Protein AF-K1Q2P4-F1 (afdb_monomer_lite)

Organism: Magallana gigas (NCBI:txid29159)

Sequence (100 aa):
MGGITGFSSLADGYQRLDPSGKGAPNKGYLEQSITSNDNPFLRANVQAIKAHQMRKEGKGLTNPDDEMFDDITERVSQMRRPGEEDMAYYERRYQERVSP

Secondary structure (DSSP, 8-state):
----TTSHHHHTTS----TT-TTPPPHHHHTSPP-TTS-HHHHHTHHHHHHHHHHHTT-----TT-HHHHHHHHHHHHSPPTT--HHHHHHHHHHHHH--

pLDDT: mean 71.35, std 12.85, range [48.72, 92.0]

Structure (mmCIF, N/CA/C/O backbone):
data_AF-K1Q2P4-F1
#
_entry.id   AF-K1Q2P4-F1
#
loop_
_atom_site.group_PDB
_atom_site.id
_atom_site.type_symbol
_atom_site.label_atom_id
_atom_site.label_alt_id
_atom_site.label_comp_id
_atom_site.label_asym_id
_atom_site.label_entity_id
_atom_site.label_seq_id
_atom_site.pdbx_PDB_ins_code
_atom_site.Cartn_x
_atom_site.Cartn_y
_atom_site.Cartn_z
_atom_site.occupancy
_atom_site.B_iso_or_equiv
_atom_site.auth_seq_id
_atom_site.auth_comp_id
_atom_site.auth_asym_id
_atom_site.auth_atom_id
_atom_site.pdbx_PDB_model_num
ATOM 1 N N . MET A 1 1 ? -23.068 22.162 -28.885 1.00 48.72 1 MET A N 1
ATOM 2 C CA . MET A 1 1 ? -23.939 21.432 -27.934 1.00 48.72 1 MET A CA 1
ATOM 3 C C . MET A 1 1 ? -23.356 20.041 -27.687 1.00 48.72 1 MET A C 1
ATOM 5 O O . MET A 1 1 ? -23.920 19.052 -28.120 1.00 48.72 1 MET A O 1
ATOM 9 N N . GLY A 1 2 ? -22.183 19.964 -27.059 1.00 54.34 2 GLY A N 1
ATOM 10 C CA . GLY A 1 2 ? -21.467 18.706 -26.822 1.00 54.34 2 GLY A CA 1
ATOM 11 C C . GLY A 1 2 ? -20.603 18.876 -25.586 1.00 54.34 2 GLY A C 1
ATOM 12 O O . GLY A 1 2 ? -19.396 19.058 -25.687 1.00 54.34 2 GLY A O 1
ATOM 13 N N . GLY A 1 3 ? -21.259 18.991 -24.431 1.00 53.53 3 GLY A N 1
ATOM 14 C CA . GLY A 1 3 ? -20.568 19.082 -23.153 1.00 53.53 3 GLY A CA 1
ATOM 15 C C . GLY A 1 3 ? -19.922 17.740 -22.827 1.00 53.53 3 GLY A C 1
ATOM 16 O O . GLY A 1 3 ? -20.567 16.720 -22.997 1.00 53.53 3 GLY A O 1
ATOM 17 N N . ILE A 1 4 ? -18.642 17.769 -22.457 1.00 56.00 4 ILE A N 1
ATOM 18 C CA . ILE A 1 4 ? -17.908 17.112 -21.348 1.00 56.00 4 ILE A CA 1
ATOM 19 C C . ILE A 1 4 ? -18.551 15.948 -20.534 1.00 56.00 4 ILE A C 1
ATOM 21 O O . ILE A 1 4 ? -18.095 15.651 -19.431 1.00 56.00 4 ILE A O 1
ATOM 25 N N . THR A 1 5 ? -19.558 15.235 -21.038 1.00 57.28 5 THR A N 1
ATOM 26 C CA . THR A 1 5 ? -20.349 14.195 -20.345 1.00 57.28 5 THR A CA 1
ATOM 27 C C . THR A 1 5 ? -19.577 12.910 -20.022 1.00 57.28 5 THR A C 1
ATOM 29 O O . THR A 1 5 ? -20.162 11.964 -19.506 1.00 57.28 5 THR A O 1
ATOM 32 N N . GLY A 1 6 ? -18.273 12.844 -20.307 1.00 56.00 6 GLY A N 1
ATOM 33 C CA . GLY A 1 6 ? -17.439 11.672 -20.017 1.00 56.00 6 GLY A CA 1
ATOM 34 C C . GLY A 1 6 ? -16.995 11.557 -18.555 1.00 56.00 6 GLY A C 1
ATOM 35 O O . GLY A 1 6 ? -16.782 10.452 -18.069 1.00 56.00 6 GLY A O 1
ATOM 36 N N . PHE A 1 7 ? -16.889 12.675 -17.826 1.00 56.25 7 PHE A N 1
ATOM 37 C CA . PHE A 1 7 ? -16.431 12.661 -16.427 1.00 56.25 7 PHE A CA 1
ATOM 38 C C . PHE A 1 7 ? -17.575 12.628 -15.409 1.00 56.25 7 PHE A C 1
ATOM 40 O O . PHE A 1 7 ? -17.371 12.244 -14.262 1.00 56.25 7 PHE A O 1
ATOM 47 N N . SER A 1 8 ? -18.800 12.969 -15.817 1.00 54.47 8 SER A N 1
ATOM 48 C CA . SER A 1 8 ? -19.989 12.879 -14.960 1.00 54.47 8 SER A CA 1
ATOM 49 C C . SER A 1 8 ? -20.346 11.439 -14.578 1.00 54.47 8 SER A C 1
ATOM 51 O O . SER A 1 8 ? -20.937 11.228 -13.527 1.00 54.47 8 SER A O 1
ATOM 53 N N . SER A 1 9 ? -19.937 10.443 -15.368 1.00 56.88 9 SER A N 1
ATOM 54 C CA . SER A 1 9 ? -20.106 9.022 -15.028 1.00 56.88 9 SER A CA 1
ATOM 55 C C . SER A 1 9 ? -19.214 8.569 -13.867 1.00 56.88 9 SER A C 1
ATOM 57 O O . SER A 1 9 ? -19.547 7.609 -13.184 1.00 56.88 9 SER A O 1
ATOM 59 N N . LEU A 1 10 ? -18.099 9.266 -13.612 1.00 54.94 10 LEU A N 1
ATOM 60 C CA . LEU A 1 10 ? -17.261 9.031 -12.430 1.00 54.94 10 LEU A CA 1
ATOM 61 C C . LEU A 1 10 ? -17.863 9.679 -11.174 1.00 54.94 10 LEU A C 1
ATOM 63 O O . LEU A 1 10 ? -17.549 9.266 -10.062 1.00 54.94 10 LEU A O 1
ATOM 67 N N . ALA A 1 11 ? -18.737 10.679 -11.333 1.00 55.09 11 ALA A N 1
ATOM 68 C CA . ALA A 1 11 ? -19.276 11.454 -10.218 1.00 55.09 11 ALA A CA 1
ATOM 69 C C . ALA A 1 11 ? -20.196 10.637 -9.300 1.00 55.09 11 ALA A C 1
ATOM 71 O O . ALA A 1 11 ? -20.220 10.897 -8.101 1.00 55.09 11 ALA A O 1
ATOM 72 N N . ASP A 1 12 ? -20.889 9.628 -9.832 1.00 54.34 12 ASP A N 1
ATOM 73 C CA . ASP A 1 12 ? -21.797 8.775 -9.049 1.00 54.34 12 ASP A CA 1
ATOM 74 C C . ASP A 1 12 ? -21.044 7.877 -8.041 1.00 54.34 12 ASP A C 1
ATOM 76 O O . ASP A 1 12 ? -21.626 7.369 -7.087 1.00 54.34 12 ASP A O 1
ATOM 80 N N . GLY A 1 13 ? -19.720 7.728 -8.212 1.00 52.31 13 GLY A N 1
ATOM 81 C CA . GLY A 1 13 ? -18.823 7.030 -7.283 1.00 52.31 13 GLY A CA 1
ATOM 82 C C . GLY A 1 13 ? -17.899 7.942 -6.467 1.00 52.31 13 GLY A C 1
ATOM 83 O O . GLY A 1 13 ? -17.270 7.475 -5.515 1.00 52.31 13 GLY A O 1
ATOM 84 N N . TYR A 1 14 ? -17.807 9.238 -6.792 1.00 52.91 14 TYR A N 1
ATOM 85 C CA . TYR A 1 14 ? -17.080 10.198 -5.961 1.00 52.91 14 TYR A CA 1
ATOM 86 C C . TYR A 1 14 ? -17.942 10.540 -4.751 1.00 52.91 14 TYR A C 1
ATOM 88 O O . TYR A 1 14 ? -18.772 11.449 -4.775 1.00 52.91 14 TYR A O 1
ATOM 96 N N . GLN A 1 15 ? -17.724 9.795 -3.671 1.00 58.66 15 GLN A N 1
ATOM 97 C CA . GLN A 1 15 ? -18.224 10.108 -2.343 1.00 58.66 15 GLN A CA 1
ATOM 98 C C . GLN A 1 15 ? -17.878 11.569 -2.029 1.00 58.66 15 GLN A C 1
ATOM 100 O O . GLN A 1 15 ? -16.723 11.915 -1.776 1.00 58.66 15 GLN A O 1
ATOM 105 N N . ARG A 1 16 ? -18.881 12.450 -2.127 1.00 58.31 16 ARG A N 1
ATOM 106 C CA . ARG A 1 16 ? -18.746 13.875 -1.821 1.00 58.31 16 ARG A CA 1
ATOM 107 C C . ARG A 1 16 ? -18.479 13.968 -0.325 1.00 58.31 16 ARG A C 1
ATOM 109 O O . ARG A 1 16 ? -19.412 13.958 0.471 1.00 58.31 16 ARG A O 1
ATOM 116 N N . LEU A 1 17 ? -17.203 14.004 0.050 1.00 60.19 17 LEU A N 1
ATOM 117 C CA . LEU A 1 17 ? -16.758 14.325 1.399 1.00 60.19 17 LEU A CA 1
ATOM 118 C C . LEU A 1 17 ? -17.072 15.807 1.641 1.00 60.19 17 LEU A C 1
ATOM 120 O O . LEU A 1 17 ? -16.212 16.674 1.521 1.00 60.19 17 LEU A O 1
ATOM 124 N N . ASP A 1 18 ? -18.343 16.109 1.904 1.00 64.81 18 ASP A N 1
ATOM 125 C CA . ASP A 1 18 ? -18.730 17.339 2.586 1.00 64.81 18 ASP A CA 1
ATOM 126 C C . ASP A 1 18 ? -17.920 17.404 3.897 1.00 64.81 18 ASP A C 1
ATOM 128 O O . ASP A 1 18 ? -17.808 16.372 4.573 1.00 64.81 18 ASP A O 1
ATOM 132 N N . PRO A 1 19 ? -17.338 18.559 4.278 1.00 62.97 19 PRO A N 1
ATOM 133 C CA . PRO A 1 19 ? -16.669 18.729 5.570 1.00 62.97 19 PRO A CA 1
ATOM 134 C C . PRO A 1 19 ? -17.506 18.279 6.783 1.00 62.97 19 PRO A C 1
ATOM 136 O O . PRO A 1 19 ? -16.937 18.025 7.841 1.00 62.97 19 PRO A O 1
ATOM 139 N N . SER A 1 20 ? -18.828 18.119 6.644 1.00 69.00 20 SER A N 1
ATOM 140 C CA . SER A 1 20 ? -19.694 17.503 7.658 1.00 69.00 20 SER A CA 1
ATOM 141 C C . SER A 1 20 ? -19.422 16.014 7.932 1.00 69.00 20 SER A C 1
ATOM 143 O O . SER A 1 20 ? -19.880 15.488 8.946 1.00 69.00 20 SER A O 1
ATOM 145 N N . GLY A 1 21 ? -18.722 15.306 7.037 1.00 63.88 21 GLY A N 1
ATOM 146 C CA . GLY A 1 21 ? -18.497 13.859 7.121 1.00 63.88 21 GLY A CA 1
ATOM 147 C C . GLY A 1 21 ? -19.722 13.009 6.759 1.00 63.88 21 GLY A C 1
ATOM 148 O O . GLY A 1 21 ? -19.695 11.784 6.917 1.00 63.88 21 GLY A O 1
ATOM 149 N N . LYS A 1 22 ? -20.807 13.625 6.267 1.00 63.84 22 LYS A N 1
ATOM 150 C CA . LYS A 1 22 ? -22.036 12.922 5.884 1.00 63.84 22 LYS A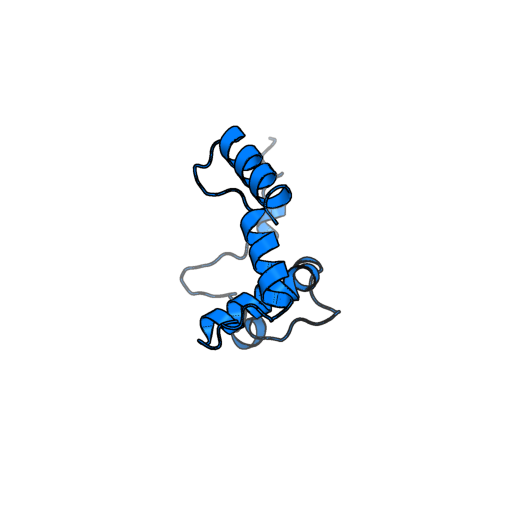 CA 1
ATOM 151 C C . LYS A 1 22 ? -21.756 11.969 4.719 1.00 63.84 22 LYS A C 1
ATOM 153 O O . LYS A 1 22 ? -21.460 12.392 3.608 1.00 63.84 22 LYS A O 1
ATOM 158 N N . GLY A 1 23 ? -21.859 10.670 4.996 1.00 69.19 23 GLY A N 1
ATOM 159 C CA . GLY A 1 23 ? -21.604 9.598 4.034 1.00 69.19 23 GLY A CA 1
ATOM 160 C C . GLY A 1 23 ? -20.317 8.819 4.287 1.00 69.19 23 GLY A C 1
ATOM 161 O O . GLY A 1 23 ? -20.120 7.811 3.618 1.00 69.19 23 GLY A O 1
ATOM 162 N N . ALA A 1 24 ? -19.460 9.221 5.233 1.00 72.25 24 ALA A N 1
ATOM 163 C CA . ALA A 1 24 ? -18.318 8.400 5.630 1.00 72.25 24 ALA A CA 1
ATOM 164 C C . ALA A 1 24 ? -18.803 7.054 6.211 1.00 72.25 24 ALA A C 1
ATOM 166 O O . ALA A 1 24 ? -19.721 7.048 7.040 1.00 72.25 24 ALA A O 1
ATOM 167 N N . PRO A 1 25 ? -18.222 5.914 5.800 1.00 75.19 25 PRO A N 1
ATOM 168 C CA . PRO A 1 25 ? -18.551 4.629 6.397 1.00 75.19 25 PRO A CA 1
ATOM 169 C C . PRO A 1 25 ? -18.251 4.645 7.899 1.00 75.19 25 PRO A C 1
ATOM 171 O O . PRO A 1 25 ? -17.301 5.280 8.362 1.00 75.19 25 PRO A O 1
ATOM 174 N N . ASN A 1 26 ? -19.075 3.933 8.667 1.00 82.44 26 ASN A N 1
ATOM 175 C CA . ASN A 1 26 ? -18.877 3.799 10.107 1.00 82.44 26 ASN A CA 1
ATOM 176 C C . ASN A 1 26 ? -17.501 3.165 10.395 1.00 82.44 26 ASN A C 1
ATOM 178 O O . ASN A 1 26 ? -17.058 2.275 9.673 1.00 82.44 26 ASN A O 1
ATOM 182 N N . LYS A 1 27 ? -16.843 3.567 11.485 1.00 81.81 27 LYS A N 1
ATOM 183 C CA . LYS A 1 27 ? -15.578 2.968 11.940 1.00 81.81 27 LYS A CA 1
ATOM 184 C C . LYS A 1 27 ? -15.687 1.456 12.119 1.00 81.81 27 LYS A C 1
ATOM 186 O O . LYS A 1 27 ? -14.825 0.731 11.643 1.00 81.81 27 LYS A O 1
ATOM 191 N N . GLY A 1 28 ? -16.805 0.980 12.669 1.00 84.81 28 GLY A N 1
ATOM 192 C CA . GLY A 1 28 ? -17.061 -0.457 12.801 1.00 84.81 28 GLY A CA 1
ATOM 193 C C . GLY A 1 28 ? -17.180 -1.199 11.464 1.00 84.81 28 GLY A C 1
ATOM 194 O O . GLY A 1 28 ? -17.067 -2.416 11.446 1.00 84.81 28 GLY A O 1
ATOM 195 N N . TYR A 1 29 ? -17.397 -0.490 10.349 1.00 83.19 29 TYR A N 1
ATOM 196 C CA . TYR A 1 29 ? -17.316 -1.052 8.999 1.00 83.19 29 TYR A CA 1
ATOM 197 C C . TYR A 1 29 ? -15.876 -1.104 8.471 1.00 83.19 29 TYR A C 1
ATOM 199 O O . TYR A 1 29 ? -15.491 -2.054 7.802 1.00 83.19 29 TYR A O 1
ATOM 207 N N . LEU A 1 30 ? -15.058 -0.109 8.809 1.00 81.12 30 LEU A N 1
ATOM 208 C CA . LEU A 1 30 ? -13.653 -0.038 8.396 1.00 81.12 30 LEU A CA 1
ATOM 209 C C . LEU A 1 30 ? -12.742 -0.998 9.175 1.00 81.12 30 LEU A C 1
ATOM 211 O O . LEU A 1 30 ? -11.698 -1.397 8.670 1.00 81.12 30 LEU A O 1
ATOM 215 N N . GLU A 1 31 ? -13.123 -1.349 10.402 1.00 81.62 31 GLU A N 1
ATOM 216 C CA . GLU A 1 31 ? -12.356 -2.223 11.302 1.00 81.62 31 GLU A CA 1
ATOM 217 C C . GLU A 1 31 ? -12.723 -3.712 11.158 1.00 81.62 31 GLU A C 1
ATOM 219 O O . GLU A 1 31 ? -12.217 -4.556 11.896 1.00 81.62 31 GLU A O 1
ATOM 224 N N . GLN A 1 32 ? -13.594 -4.054 10.205 1.00 84.44 32 GLN A N 1
ATOM 225 C CA . GLN A 1 32 ? -13.995 -5.436 9.951 1.00 84.44 32 GLN A CA 1
ATOM 226 C C . GLN A 1 32 ? -12.820 -6.262 9.424 1.00 84.44 32 GLN A C 1
ATOM 228 O O . GLN A 1 32 ? -11.993 -5.794 8.639 1.00 84.44 32 GLN A O 1
ATOM 233 N N . SER A 1 33 ? -12.766 -7.530 9.829 1.00 84.38 33 SER A N 1
ATOM 234 C CA . SER A 1 33 ? -11.824 -8.488 9.258 1.00 84.38 33 SER A CA 1
ATOM 235 C C . SER A 1 33 ? -12.127 -8.720 7.779 1.00 84.38 33 SER A C 1
ATOM 237 O O . SER A 1 33 ? -13.286 -8.919 7.424 1.00 84.38 33 SER A O 1
ATOM 239 N N . ILE A 1 34 ? -11.090 -8.786 6.943 1.00 86.56 34 ILE A N 1
ATOM 240 C CA . ILE A 1 34 ? -11.246 -9.059 5.509 1.00 86.56 34 ILE A CA 1
ATOM 241 C C . ILE A 1 34 ? -11.655 -10.525 5.306 1.00 86.56 34 ILE A C 1
ATOM 243 O O . ILE A 1 34 ? -11.009 -11.445 5.810 1.00 86.56 34 ILE A O 1
ATOM 247 N N . THR A 1 35 ? -12.713 -10.729 4.535 1.00 88.50 35 THR A N 1
ATOM 248 C CA . THR A 1 35 ? -13.371 -11.996 4.220 1.00 88.50 35 THR A CA 1
ATOM 249 C C . THR A 1 35 ? -13.296 -12.319 2.725 1.00 88.50 35 THR A C 1
ATOM 251 O O . THR A 1 35 ? -12.924 -11.497 1.886 1.00 88.50 35 THR A O 1
ATOM 254 N N . SER A 1 36 ? -13.695 -13.537 2.349 1.00 85.56 36 SER A N 1
ATOM 255 C CA . SER A 1 36 ? -13.752 -13.964 0.945 1.00 85.56 36 SER A CA 1
ATOM 256 C C . SER A 1 36 ? -14.776 -13.199 0.103 1.00 85.56 36 SER A C 1
ATOM 258 O O . SER A 1 36 ? -14.635 -13.194 -1.120 1.00 85.56 36 SER A O 1
ATOM 260 N N . ASN A 1 37 ? -15.765 -12.557 0.730 1.00 88.88 37 ASN A N 1
ATOM 261 C CA . ASN A 1 37 ? -16.801 -11.774 0.052 1.00 88.88 37 ASN A CA 1
ATOM 262 C C . ASN A 1 37 ? -16.371 -10.326 -0.222 1.00 88.88 37 ASN A C 1
ATOM 264 O O . ASN A 1 37 ? -17.082 -9.602 -0.916 1.00 88.88 37 ASN A O 1
ATOM 268 N N . ASP A 1 38 ? -15.217 -9.907 0.301 1.00 85.94 38 ASP A N 1
ATOM 269 C CA . ASP A 1 38 ? -14.727 -8.548 0.124 1.00 85.94 38 ASP A CA 1
ATOM 270 C C . ASP A 1 38 ? -14.136 -8.302 -1.262 1.00 85.94 38 ASP A C 1
ATOM 272 O O . ASP A 1 38 ? -13.834 -9.214 -2.044 1.00 85.94 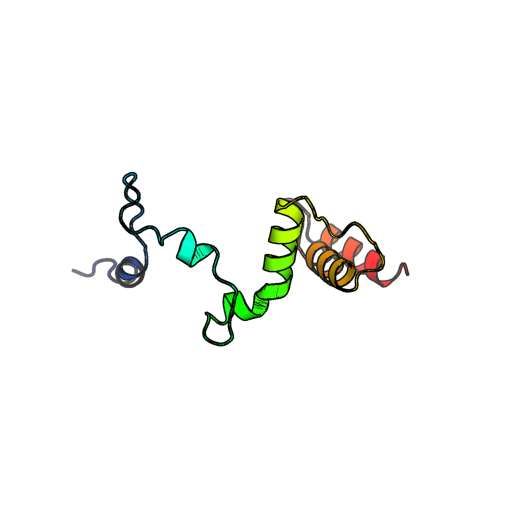38 ASP A O 1
ATOM 276 N N . ASN A 1 39 ? -13.940 -7.016 -1.555 1.00 87.31 39 ASN A N 1
ATOM 277 C CA . ASN A 1 39 ? -13.370 -6.563 -2.810 1.00 87.31 39 ASN A CA 1
ATOM 278 C C . ASN A 1 39 ? -12.044 -7.305 -3.108 1.00 87.31 39 ASN A C 1
ATOM 280 O O . ASN A 1 39 ? -11.191 -7.415 -2.219 1.00 87.31 39 ASN A O 1
ATOM 284 N N . PRO A 1 40 ? -11.830 -7.789 -4.349 1.00 85.56 40 PRO A N 1
ATOM 285 C CA . PRO A 1 40 ? -10.583 -8.433 -4.762 1.00 85.56 40 PRO A CA 1
ATOM 286 C C . PRO A 1 40 ? -9.315 -7.676 -4.352 1.00 85.56 40 PRO A C 1
ATOM 288 O O . PRO A 1 40 ? -8.340 -8.311 -3.959 1.00 85.56 40 PRO A O 1
ATOM 291 N N . PHE A 1 41 ? -9.344 -6.340 -4.374 1.00 86.81 41 PHE A N 1
ATOM 292 C CA . PHE A 1 41 ? -8.224 -5.510 -3.937 1.00 86.81 41 PHE A CA 1
ATOM 293 C C . PHE A 1 41 ? -7.858 -5.740 -2.465 1.00 86.81 41 PHE A C 1
ATOM 295 O O . PHE A 1 41 ? -6.686 -5.919 -2.141 1.00 86.81 41 PHE A O 1
ATOM 302 N N . LEU A 1 42 ? -8.851 -5.779 -1.571 1.00 84.31 42 LEU A N 1
ATOM 303 C CA . LEU A 1 42 ? -8.620 -6.020 -0.146 1.00 84.31 42 LEU A CA 1
ATOM 304 C C . LEU A 1 42 ? -8.092 -7.433 0.083 1.00 84.31 42 LEU A C 1
ATOM 306 O O . LEU A 1 42 ? -7.126 -7.605 0.820 1.00 84.31 42 LEU A O 1
ATOM 310 N N . ARG A 1 43 ? -8.667 -8.425 -0.609 1.00 86.50 43 ARG A N 1
ATOM 311 C CA . ARG A 1 43 ? -8.246 -9.832 -0.521 1.00 86.50 43 ARG A CA 1
ATOM 312 C C . ARG A 1 43 ? -6.799 -10.039 -0.977 1.00 86.50 43 ARG A C 1
ATOM 314 O O . ARG A 1 43 ? -6.055 -10.753 -0.315 1.00 86.50 43 ARG A O 1
ATOM 321 N N . ALA A 1 44 ? -6.382 -9.371 -2.052 1.00 86.06 44 ALA A N 1
ATOM 322 C CA . ALA A 1 44 ? -5.007 -9.433 -2.547 1.00 86.06 44 ALA A CA 1
ATOM 323 C C . ALA A 1 44 ? -3.987 -8.804 -1.578 1.00 86.06 44 ALA A C 1
ATOM 325 O O . ALA A 1 44 ? -2.828 -9.200 -1.566 1.00 86.06 44 ALA A O 1
ATOM 326 N N . ASN A 1 45 ? -4.415 -7.849 -0.746 1.00 84.06 45 ASN A N 1
ATOM 327 C CA . ASN A 1 45 ? -3.534 -7.076 0.134 1.00 84.06 45 ASN A CA 1
ATOM 328 C C . ASN A 1 45 ? -3.694 -7.415 1.628 1.00 84.06 45 ASN A C 1
ATOM 330 O O . ASN A 1 45 ? -3.161 -6.698 2.476 1.00 84.06 45 ASN A O 1
ATOM 334 N N . VAL A 1 46 ? -4.394 -8.503 1.982 1.00 82.50 46 VAL A N 1
ATOM 335 C CA . VAL A 1 46 ? -4.685 -8.876 3.385 1.00 82.50 46 VAL A CA 1
ATOM 336 C C . VAL A 1 46 ? -3.425 -8.927 4.249 1.00 82.50 46 VAL A C 1
ATOM 338 O O . VAL A 1 46 ? -3.437 -8.431 5.373 1.00 82.50 46 VAL A O 1
ATOM 341 N N . GLN A 1 47 ? -2.339 -9.510 3.740 1.00 78.19 47 GLN A N 1
ATOM 342 C CA . GLN A 1 47 ? -1.078 -9.637 4.478 1.00 78.19 47 GLN A CA 1
ATOM 343 C C . GLN A 1 47 ? -0.460 -8.267 4.789 1.00 78.19 47 GLN A C 1
ATOM 345 O O . GLN A 1 47 ? -0.114 -7.992 5.937 1.00 78.19 47 GLN A O 1
ATOM 350 N N . ALA A 1 48 ? -0.402 -7.376 3.797 1.00 80.19 48 ALA A N 1
ATOM 351 C CA . ALA A 1 48 ? 0.128 -6.025 3.964 1.00 80.19 48 ALA A CA 1
ATOM 352 C C . ALA A 1 48 ? -0.721 -5.187 4.937 1.00 80.19 48 ALA A C 1
ATOM 354 O O . ALA A 1 48 ? -0.185 -4.476 5.788 1.00 80.19 48 ALA A O 1
ATOM 355 N N . ILE A 1 49 ? -2.051 -5.309 4.856 1.00 80.38 49 ILE A N 1
ATOM 356 C CA . ILE A 1 49 ? -2.981 -4.607 5.750 1.00 80.38 49 ILE A CA 1
ATOM 357 C C . ILE A 1 49 ? -2.809 -5.093 7.195 1.00 80.38 49 ILE A C 1
ATOM 359 O O . ILE A 1 49 ? -2.683 -4.269 8.103 1.00 80.38 49 ILE A O 1
ATOM 363 N N . LYS A 1 50 ? -2.733 -6.414 7.411 1.00 78.06 50 LYS A N 1
ATOM 364 C CA . LYS A 1 50 ? -2.479 -7.002 8.737 1.00 78.06 50 LYS A CA 1
ATOM 365 C C . LYS A 1 50 ? -1.140 -6.550 9.311 1.00 78.06 50 LYS A C 1
ATOM 367 O O . LYS A 1 50 ? -1.074 -6.173 10.476 1.00 78.06 50 LYS A O 1
ATOM 372 N N . ALA A 1 51 ? -0.088 -6.517 8.499 1.00 73.56 51 ALA A N 1
ATOM 373 C CA . ALA A 1 51 ? 1.222 -6.050 8.938 1.00 73.56 51 ALA A CA 1
ATOM 374 C C . ALA A 1 51 ? 1.214 -4.580 9.374 1.00 73.56 51 ALA A C 1
ATOM 376 O O . ALA A 1 51 ? 1.782 -4.221 10.406 1.00 73.56 51 ALA A O 1
ATOM 377 N N . HIS A 1 52 ? 0.526 -3.724 8.616 1.00 74.75 52 HIS A N 1
ATOM 378 C CA . HIS A 1 52 ? 0.363 -2.322 8.976 1.00 74.75 52 HIS A CA 1
ATOM 379 C C . HIS A 1 52 ? -0.428 -2.155 10.286 1.00 74.75 52 HIS A C 1
ATOM 381 O O . HIS A 1 52 ? -0.077 -1.312 11.112 1.00 74.75 52 HIS A O 1
ATOM 387 N N . GLN A 1 53 ? -1.469 -2.967 10.505 1.00 73.94 53 GLN A N 1
ATOM 388 C CA 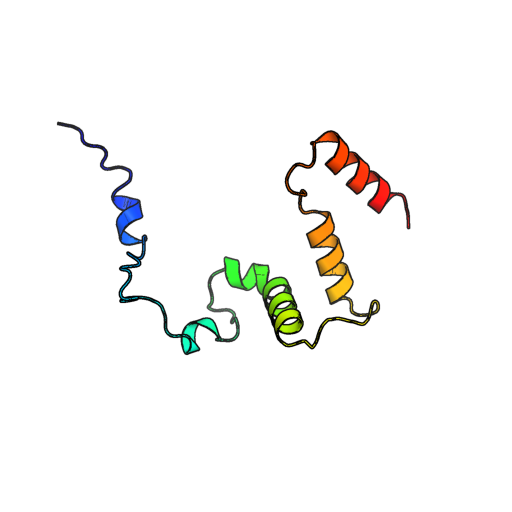. GLN A 1 53 ? -2.226 -2.988 11.763 1.00 73.94 53 GLN A CA 1
ATOM 389 C C . GLN A 1 53 ? -1.350 -3.430 12.946 1.00 73.94 53 GLN A C 1
ATOM 391 O O . GLN A 1 53 ? -1.286 -2.716 13.942 1.00 73.94 53 GLN A O 1
ATOM 396 N N . MET A 1 54 ? -0.588 -4.517 12.799 1.00 67.69 54 MET A N 1
ATOM 397 C CA . MET A 1 54 ? 0.344 -5.018 13.824 1.00 67.69 54 MET A CA 1
ATOM 398 C C . MET A 1 54 ? 1.417 -3.976 14.186 1.00 67.69 54 MET A C 1
ATOM 400 O O . MET A 1 54 ? 1.700 -3.745 15.361 1.00 67.69 54 MET A O 1
ATOM 404 N N . ARG A 1 55 ? 1.953 -3.257 13.187 1.00 69.25 55 ARG A N 1
ATOM 405 C CA . ARG A 1 55 ? 2.884 -2.136 13.401 1.00 69.25 55 ARG A CA 1
ATOM 406 C C . ARG A 1 55 ? 2.234 -0.976 14.161 1.00 69.25 55 ARG A C 1
ATOM 408 O O . ARG A 1 55 ? 2.870 -0.388 15.031 1.00 69.25 55 ARG A O 1
ATOM 415 N N . LYS A 1 56 ? 0.983 -0.635 13.834 1.00 66.88 56 LYS A N 1
ATOM 416 C CA . LYS A 1 56 ? 0.228 0.452 14.480 1.00 66.88 56 LYS A CA 1
ATOM 417 C C . LYS A 1 56 ? -0.111 0.135 15.940 1.00 66.88 56 LYS A C 1
ATOM 419 O O . LYS A 1 56 ? -0.120 1.042 16.764 1.00 66.88 56 LYS A O 1
ATOM 424 N N . GLU A 1 57 ? -0.354 -1.132 16.260 1.00 65.06 57 GLU A N 1
ATOM 425 C CA . GLU A 1 57 ? -0.632 -1.604 17.623 1.00 65.06 57 GLU A CA 1
ATOM 426 C C . GLU A 1 57 ? 0.628 -1.760 18.492 1.00 65.06 57 GLU A C 1
ATOM 428 O O . GLU A 1 57 ? 0.537 -2.186 19.641 1.00 65.06 57 GLU A O 1
ATOM 433 N N . GLY A 1 58 ? 1.818 -1.436 17.971 1.00 58.22 58 GLY A N 1
ATOM 434 C CA . GLY A 1 58 ? 3.081 -1.584 18.702 1.00 58.22 58 GLY A CA 1
ATOM 435 C C . GLY A 1 58 ? 3.517 -3.041 18.907 1.00 58.22 58 GLY A C 1
ATOM 436 O O . GLY A 1 58 ? 4.597 -3.281 19.438 1.00 58.22 58 GLY A O 1
ATOM 437 N N . LYS A 1 59 ? 2.728 -4.011 18.428 1.00 56.81 59 LYS A N 1
ATOM 438 C CA . LYS A 1 59 ? 3.089 -5.429 18.285 1.00 56.81 59 LYS A CA 1
ATOM 439 C C . LYS A 1 59 ? 3.815 -5.645 16.959 1.00 56.81 59 LYS A C 1
ATOM 441 O O . LYS A 1 59 ? 3.379 -6.426 16.115 1.00 56.81 59 LYS A O 1
ATOM 446 N N . GLY A 1 60 ? 4.876 -4.871 16.737 1.00 50.09 60 GLY A N 1
ATOM 447 C CA . GLY A 1 60 ? 5.681 -4.995 15.528 1.00 50.09 60 GLY A CA 1
ATOM 448 C C . GLY A 1 60 ? 6.139 -6.441 15.328 1.00 50.09 60 GLY A C 1
ATOM 449 O O . GLY A 1 60 ? 6.441 -7.132 16.297 1.00 50.09 60 GLY A O 1
ATOM 450 N N . LEU A 1 61 ? 6.196 -6.877 14.069 1.00 55.75 61 LEU A N 1
ATOM 451 C CA . LEU A 1 61 ? 7.020 -8.011 13.650 1.00 55.75 61 LEU A CA 1
ATOM 452 C C . LEU A 1 61 ? 8.469 -7.629 13.981 1.00 55.75 61 LEU A C 1
ATOM 454 O O . LEU A 1 61 ? 9.124 -6.926 13.213 1.00 55.75 61 LEU A O 1
ATOM 458 N N . THR A 1 62 ? 8.906 -7.936 15.200 1.00 50.72 62 THR A N 1
ATOM 459 C CA . THR A 1 62 ? 10.256 -7.627 15.688 1.00 50.72 62 THR A CA 1
ATOM 460 C C . THR A 1 62 ? 11.215 -8.783 15.475 1.00 50.72 62 THR A C 1
ATOM 462 O O . THR A 1 62 ? 12.409 -8.614 15.707 1.00 50.72 62 THR A O 1
ATOM 465 N N . ASN A 1 63 ? 10.708 -9.944 15.057 1.00 54.62 63 ASN A N 1
ATOM 466 C CA . ASN A 1 63 ? 11.516 -11.136 14.916 1.00 54.62 63 ASN A CA 1
ATOM 467 C C . ASN A 1 63 ? 11.872 -11.324 13.435 1.00 54.62 63 ASN A C 1
ATOM 469 O O . ASN A 1 63 ? 10.969 -11.510 12.621 1.00 54.62 63 ASN A O 1
ATOM 473 N N . PRO A 1 64 ? 13.166 -11.273 13.077 1.00 56.00 64 PRO A N 1
ATOM 474 C CA . PRO A 1 64 ? 13.634 -11.536 11.716 1.00 56.00 64 PRO A CA 1
ATOM 475 C C . PRO A 1 64 ? 13.379 -12.979 11.244 1.00 56.00 64 PRO A C 1
ATOM 477 O O . PRO A 1 64 ? 13.633 -13.278 10.089 1.00 56.00 64 PRO A O 1
ATOM 480 N N . ASP A 1 65 ? 12.862 -13.853 12.114 1.00 56.75 65 ASP A N 1
ATOM 481 C CA . ASP A 1 65 ? 12.499 -15.238 11.792 1.00 56.75 65 ASP A CA 1
ATOM 482 C C . ASP A 1 65 ? 11.038 -15.394 11.315 1.00 56.75 65 ASP A C 1
ATOM 484 O O . ASP A 1 65 ? 10.612 -16.497 10.970 1.00 56.75 65 ASP A O 1
ATOM 488 N N . ASP A 1 66 ? 10.232 -14.324 11.331 1.00 59.59 66 ASP A N 1
ATOM 489 C CA . ASP A 1 66 ? 8.850 -14.384 10.850 1.00 59.59 66 ASP A CA 1
ATOM 490 C C . ASP A 1 66 ? 8.825 -14.346 9.313 1.00 59.59 66 ASP A C 1
ATOM 492 O O . ASP A 1 66 ? 9.167 -13.332 8.713 1.00 59.59 66 ASP A O 1
ATOM 496 N N . GLU A 1 67 ? 8.307 -15.391 8.658 1.00 59.16 67 GLU A N 1
ATOM 497 C CA . GLU A 1 67 ? 8.170 -15.455 7.185 1.00 59.16 67 GLU A CA 1
ATOM 498 C C . GLU A 1 67 ? 7.406 -14.249 6.591 1.00 59.16 67 GLU A C 1
ATOM 500 O O . GLU A 1 67 ? 7.619 -13.843 5.448 1.00 59.16 67 GLU A O 1
ATOM 505 N N . MET A 1 68 ? 6.512 -13.636 7.378 1.00 57.00 68 MET A N 1
ATOM 506 C CA . MET A 1 68 ? 5.814 -12.410 6.980 1.00 57.00 68 MET A CA 1
ATOM 507 C C . MET A 1 68 ? 6.733 -11.182 6.938 1.00 57.00 68 MET A C 1
ATOM 509 O O . MET A 1 68 ? 6.444 -10.258 6.184 1.00 57.00 68 MET A O 1
ATOM 513 N N . PHE A 1 69 ? 7.800 -11.135 7.737 1.00 57.66 69 PHE A N 1
ATOM 514 C CA . PHE A 1 69 ? 8.782 -10.051 7.721 1.00 57.66 69 PHE A CA 1
ATOM 515 C C . PHE A 1 69 ? 9.554 -10.041 6.397 1.00 57.66 69 PHE A C 1
ATOM 517 O O . PHE A 1 69 ? 9.685 -8.981 5.784 1.00 57.66 69 PHE A O 1
ATOM 524 N N . ASP A 1 70 ? 9.955 -11.211 5.904 1.00 60.16 70 ASP A N 1
ATOM 525 C CA . ASP A 1 70 ? 10.664 -11.356 4.629 1.00 60.16 70 ASP A CA 1
ATOM 526 C C . ASP A 1 70 ? 9.782 -10.997 3.423 1.00 60.16 70 ASP A C 1
ATOM 528 O O . ASP A 1 70 ? 10.185 -10.205 2.574 1.00 60.16 70 ASP A O 1
ATOM 532 N N . ASP A 1 71 ? 8.525 -11.455 3.387 1.00 63.75 71 ASP A N 1
ATOM 533 C CA . ASP A 1 71 ? 7.578 -11.099 2.311 1.00 63.75 71 ASP A CA 1
ATOM 534 C C . ASP A 1 71 ? 7.292 -9.582 2.269 1.00 63.75 71 ASP A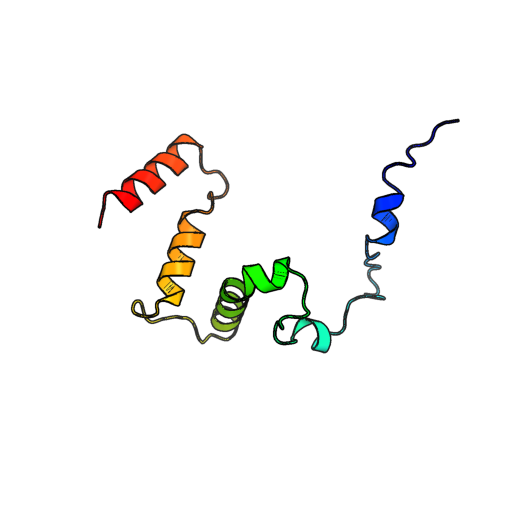 C 1
ATOM 536 O O . ASP A 1 71 ? 7.100 -8.978 1.209 1.00 63.75 71 ASP A O 1
ATOM 540 N N . ILE A 1 72 ? 7.305 -8.916 3.427 1.00 64.44 72 ILE A N 1
ATOM 541 C CA . ILE A 1 72 ? 7.124 -7.463 3.504 1.00 64.44 72 ILE A CA 1
ATOM 542 C C . ILE A 1 72 ? 8.395 -6.723 3.100 1.00 64.44 72 ILE A C 1
ATOM 544 O O . ILE A 1 72 ? 8.294 -5.746 2.357 1.00 64.44 72 ILE A O 1
ATOM 548 N N . THR A 1 73 ? 9.574 -7.136 3.571 1.00 64.62 73 THR A N 1
ATOM 549 C CA . THR A 1 73 ? 10.837 -6.490 3.186 1.00 64.62 73 THR A CA 1
ATOM 550 C C . THR A 1 73 ? 11.085 -6.638 1.691 1.00 64.62 73 THR A C 1
ATOM 552 O O . THR A 1 73 ? 11.485 -5.664 1.053 1.00 64.62 73 THR A O 1
ATOM 555 N N . GLU A 1 74 ? 10.731 -7.781 1.102 1.00 68.44 74 GLU A N 1
ATOM 556 C CA . GLU A 1 74 ? 10.819 -8.005 -0.336 1.00 68.44 74 GLU A CA 1
ATOM 557 C C . GLU A 1 74 ? 9.834 -7.121 -1.119 1.00 68.44 74 GLU A C 1
ATOM 559 O O . GLU A 1 74 ? 10.207 -6.475 -2.100 1.00 68.44 74 GLU A O 1
ATOM 564 N N . ARG A 1 75 ? 8.579 -6.992 -0.674 1.00 66.12 75 ARG A N 1
ATOM 565 C CA . ARG A 1 75 ? 7.619 -6.077 -1.321 1.00 66.12 75 ARG A CA 1
ATOM 566 C C . ARG A 1 75 ? 8.020 -4.610 -1.169 1.00 66.12 75 ARG A C 1
ATOM 568 O O . ARG A 1 75 ? 7.839 -3.822 -2.095 1.00 66.12 75 ARG A O 1
ATOM 575 N N . VAL A 1 76 ? 8.579 -4.229 -0.021 1.00 66.69 76 VAL A N 1
ATOM 576 C CA . VAL A 1 76 ? 9.075 -2.868 0.230 1.00 66.69 76 VAL A CA 1
ATOM 577 C C . VAL A 1 76 ? 10.331 -2.574 -0.588 1.00 66.69 76 VAL A C 1
ATOM 579 O O . VAL A 1 76 ? 10.475 -1.456 -1.079 1.00 66.69 76 VAL A O 1
ATOM 582 N N . SER A 1 77 ? 11.206 -3.557 -0.810 1.00 66.00 77 SER A N 1
ATOM 583 C CA . SER A 1 77 ? 12.384 -3.392 -1.665 1.00 66.00 77 SER A CA 1
ATOM 584 C C . SER A 1 77 ? 12.014 -3.298 -3.151 1.00 66.00 77 SER A C 1
ATOM 586 O O . SER A 1 77 ? 12.660 -2.556 -3.896 1.00 66.00 77 SER A O 1
ATOM 588 N N . GLN A 1 78 ? 10.937 -3.963 -3.581 1.00 69.88 78 GLN A N 1
ATOM 589 C CA . GLN A 1 78 ? 10.379 -3.842 -4.934 1.00 69.88 78 GLN A CA 1
ATOM 590 C C . GLN A 1 78 ? 9.708 -2.487 -5.196 1.00 69.88 78 GLN A C 1
ATOM 592 O O . GLN A 1 78 ? 9.556 -2.088 -6.352 1.00 69.88 78 GLN A O 1
ATOM 597 N N . MET A 1 79 ? 9.319 -1.752 -4.152 1.00 76.31 79 MET A N 1
ATOM 598 C CA . MET A 1 79 ? 8.781 -0.409 -4.323 1.00 76.31 79 MET A CA 1
ATOM 599 C C . MET A 1 79 ? 9.892 0.578 -4.677 1.00 76.31 79 MET A C 1
ATOM 601 O O . MET A 1 79 ? 10.967 0.618 -4.070 1.00 76.31 79 MET A O 1
ATOM 605 N N . ARG A 1 80 ? 9.610 1.408 -5.681 1.00 76.00 80 ARG A N 1
ATOM 606 C CA . ARG A 1 80 ? 10.491 2.505 -6.060 1.00 76.00 80 ARG A CA 1
ATOM 607 C C . ARG A 1 80 ? 10.462 3.580 -4.980 1.00 76.00 80 ARG A C 1
ATOM 609 O O . ARG A 1 80 ? 9.385 3.999 -4.548 1.00 76.00 80 ARG A O 1
ATOM 616 N N . ARG A 1 81 ? 11.633 4.052 -4.560 1.00 83.56 81 ARG A N 1
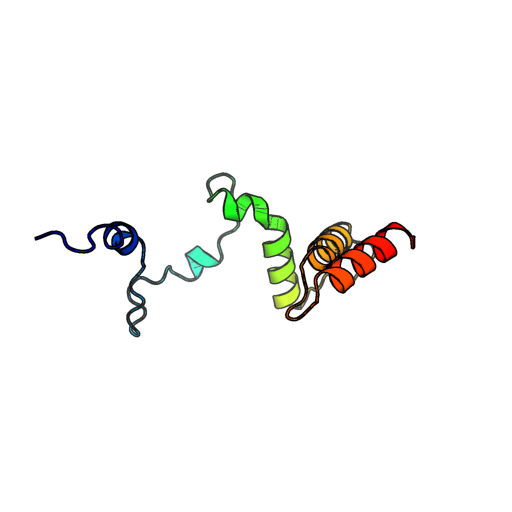ATOM 617 C CA . ARG A 1 81 ? 11.723 5.118 -3.562 1.00 83.56 81 ARG A CA 1
ATOM 618 C C . ARG A 1 81 ? 11.368 6.467 -4.207 1.00 83.56 81 ARG A C 1
ATOM 620 O O . ARG A 1 81 ? 11.665 6.693 -5.383 1.00 83.56 81 ARG A O 1
ATOM 627 N N . PRO A 1 82 ? 10.714 7.378 -3.471 1.00 74.62 82 PRO A N 1
ATOM 628 C CA . PRO A 1 82 ? 10.390 8.699 -3.994 1.00 74.62 82 PRO A CA 1
ATOM 629 C C . PRO A 1 82 ? 11.678 9.457 -4.344 1.00 74.62 82 PRO A C 1
ATOM 631 O O . PRO A 1 82 ? 12.563 9.596 -3.505 1.00 74.62 82 PRO A O 1
ATOM 634 N N . GLY A 1 83 ? 11.782 9.921 -5.592 1.00 82.88 83 GLY A N 1
ATOM 635 C CA . GLY A 1 83 ? 12.977 10.597 -6.112 1.00 82.88 83 GLY A CA 1
ATOM 636 C C . GLY A 1 83 ? 14.122 9.670 -6.542 1.00 82.88 83 GLY A C 1
ATOM 637 O O . GLY A 1 83 ? 15.170 10.166 -6.933 1.00 82.88 83 GLY A O 1
ATOM 638 N N . GLU A 1 84 ? 13.945 8.345 -6.491 1.00 87.19 84 GLU A N 1
ATOM 639 C CA . GLU A 1 84 ? 14.939 7.386 -6.992 1.00 87.19 84 GLU A CA 1
ATOM 640 C C . GLU A 1 84 ? 14.976 7.430 -8.522 1.00 87.19 84 GLU A C 1
ATOM 642 O O . GLU A 1 84 ? 13.931 7.343 -9.177 1.00 87.19 84 GLU A O 1
ATOM 647 N N . GLU A 1 85 ? 16.169 7.575 -9.095 1.00 89.31 85 GLU A N 1
ATOM 648 C CA . GLU A 1 85 ? 16.397 7.483 -10.539 1.00 89.31 85 GLU A CA 1
ATOM 649 C C . GLU A 1 85 ? 16.256 6.031 -11.028 1.00 89.31 85 GLU A C 1
ATOM 651 O O . GLU A 1 85 ? 16.480 5.085 -10.271 1.00 89.31 85 GLU A O 1
ATOM 656 N N . ASP A 1 86 ? 15.886 5.838 -12.302 1.00 86.94 86 ASP A N 1
ATOM 657 C CA . ASP A 1 86 ? 15.619 4.501 -12.868 1.00 86.94 86 ASP A CA 1
ATOM 658 C C . ASP A 1 86 ? 16.822 3.569 -12.695 1.00 86.94 86 ASP A C 1
ATOM 660 O O . ASP A 1 86 ? 16.680 2.421 -12.278 1.00 86.94 86 ASP A O 1
ATOM 664 N N . MET A 1 87 ? 18.017 4.087 -12.986 1.00 92.00 87 MET A N 1
ATOM 665 C CA . MET A 1 87 ? 19.266 3.335 -12.909 1.00 92.00 87 MET A CA 1
ATOM 666 C C . MET A 1 87 ? 19.565 2.876 -11.476 1.00 92.00 87 MET A C 1
ATOM 668 O O . MET A 1 87 ? 19.871 1.704 -11.266 1.00 92.00 87 MET A O 1
ATOM 672 N N . ALA A 1 88 ? 19.379 3.762 -10.493 1.00 88.69 88 ALA A N 1
ATOM 673 C CA . ALA A 1 88 ? 19.600 3.462 -9.079 1.00 88.69 88 ALA A CA 1
ATOM 674 C C . ALA A 1 88 ? 18.641 2.377 -8.560 1.00 88.69 88 ALA A C 1
ATOM 676 O O . ALA A 1 88 ? 19.052 1.485 -7.816 1.00 88.69 88 ALA A O 1
ATOM 677 N N . TYR A 1 89 ? 17.381 2.400 -9.009 1.00 86.88 89 TYR A N 1
ATOM 678 C CA . TYR A 1 89 ? 16.407 1.357 -8.685 1.00 86.88 89 TYR A CA 1
ATOM 679 C C . TYR A 1 89 ? 16.853 -0.023 -9.196 1.00 86.88 89 TYR A C 1
ATOM 681 O O . TYR A 1 89 ? 16.842 -1.004 -8.446 1.00 86.88 89 TYR A O 1
ATOM 689 N N . TYR A 1 90 ? 17.266 -0.117 -10.465 1.00 88.81 90 TYR A N 1
ATOM 690 C CA . TYR A 1 90 ? 17.686 -1.393 -11.051 1.00 88.81 90 TYR A CA 1
ATOM 691 C C . TYR A 1 90 ? 18.979 -1.927 -10.439 1.00 88.81 90 TYR A C 1
ATOM 693 O O . TYR A 1 90 ? 19.090 -3.134 -10.218 1.00 88.81 90 TYR A O 1
ATOM 701 N N . GLU A 1 91 ? 19.932 -1.047 -10.142 1.00 90.38 91 GLU A N 1
ATOM 702 C CA . GLU A 1 91 ? 21.204 -1.423 -9.536 1.00 90.38 91 GLU A CA 1
ATOM 703 C C . GLU A 1 91 ? 21.008 -1.976 -8.120 1.00 90.38 91 GLU A C 1
ATOM 705 O O . GLU A 1 91 ? 21.497 -3.065 -7.815 1.00 90.38 91 GLU A O 1
ATOM 710 N N . ARG A 1 92 ? 20.190 -1.310 -7.297 1.00 87.69 92 ARG A N 1
ATOM 711 C CA . ARG A 1 92 ? 19.810 -1.801 -5.968 1.00 87.69 92 ARG A CA 1
ATOM 712 C C . ARG A 1 92 ? 19.148 -3.180 -6.037 1.00 87.69 92 ARG A C 1
ATOM 714 O O . ARG A 1 92 ? 19.553 -4.092 -5.324 1.00 87.69 92 ARG A O 1
ATOM 721 N N . ARG A 1 93 ? 18.180 -3.368 -6.944 1.00 85.06 93 ARG A N 1
ATOM 722 C CA . ARG A 1 93 ? 17.504 -4.668 -7.149 1.00 85.06 93 ARG A CA 1
ATOM 723 C C . ARG A 1 93 ? 18.445 -5.754 -7.652 1.00 85.06 93 ARG A C 1
ATOM 725 O O . ARG A 1 93 ? 18.220 -6.932 -7.394 1.00 85.06 93 ARG A O 1
ATOM 732 N N . TYR A 1 94 ? 19.452 -5.392 -8.439 1.00 84.69 94 TYR A N 1
ATOM 733 C CA . TYR A 1 94 ? 20.475 -6.336 -8.857 1.00 84.69 94 TYR A CA 1
ATOM 734 C C . TYR A 1 94 ? 21.321 -6.754 -7.653 1.00 84.69 94 TYR A C 1
ATOM 736 O O . TYR A 1 94 ? 21.376 -7.942 -7.362 1.00 84.69 94 TYR A O 1
ATOM 744 N N . GLN A 1 95 ? 21.870 -5.798 -6.902 1.00 85.75 95 GLN A N 1
ATOM 745 C CA . GLN A 1 95 ? 22.694 -6.058 -5.717 1.00 85.75 95 GLN A CA 1
ATOM 746 C C . GLN A 1 95 ? 21.969 -6.912 -4.665 1.00 85.75 95 GLN A C 1
ATOM 748 O O . GLN A 1 95 ? 22.545 -7.884 -4.191 1.00 85.75 95 GLN A O 1
ATOM 753 N N . GLU A 1 96 ? 20.693 -6.633 -4.384 1.00 78.88 96 GLU A N 1
ATOM 754 C CA . GLU A 1 96 ? 19.848 -7.429 -3.473 1.00 78.88 96 GLU A CA 1
ATOM 755 C C . GLU A 1 96 ? 19.661 -8.894 -3.922 1.00 78.88 96 GLU A C 1
ATOM 757 O O . GLU A 1 96 ? 19.403 -9.754 -3.093 1.00 78.88 96 GLU A O 1
ATOM 762 N N . ARG A 1 97 ? 19.772 -9.200 -5.224 1.00 78.31 97 ARG A N 1
ATOM 763 C CA . ARG A 1 97 ? 19.673 -10.580 -5.746 1.00 78.31 97 ARG A CA 1
ATOM 764 C C . ARG A 1 97 ? 21.011 -11.306 -5.798 1.00 78.31 97 ARG A C 1
ATOM 766 O O . ARG A 1 97 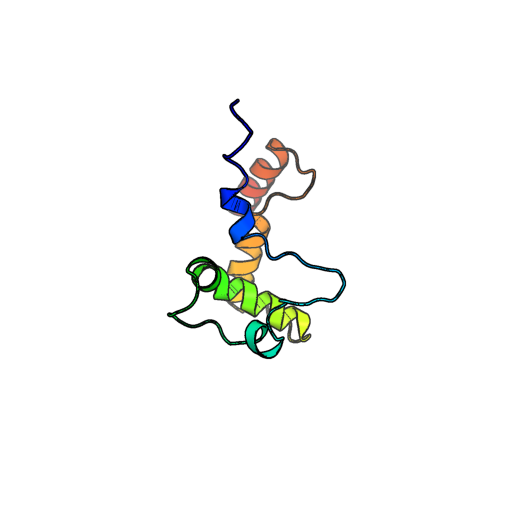? 21.024 -12.532 -5.846 1.00 78.31 97 ARG A O 1
ATOM 773 N N . VAL A 1 98 ? 22.115 -10.564 -5.890 1.00 80.44 98 VAL A N 1
ATOM 774 C CA . VAL A 1 98 ? 23.463 -11.142 -6.029 1.00 80.44 98 VAL A CA 1
ATOM 775 C C . VAL A 1 98 ? 24.179 -11.232 -4.678 1.00 80.44 98 VAL A C 1
ATOM 777 O O . VAL A 1 98 ? 25.108 -12.023 -4.543 1.00 80.44 98 VAL A O 1
ATOM 780 N N . SER A 1 99 ? 23.755 -10.448 -3.685 1.00 63.12 99 SER A N 1
ATOM 781 C CA . SER A 1 99 ? 24.246 -10.523 -2.310 1.00 63.12 99 SER A CA 1
ATOM 782 C C . SER A 1 99 ? 23.298 -11.402 -1.481 1.00 63.12 99 SER A C 1
ATOM 784 O O . SER A 1 99 ? 22.192 -10.940 -1.201 1.00 63.12 99 SER A O 1
ATOM 786 N N . PRO A 1 100 ? 23.680 -12.649 -1.141 1.00 53.56 100 PRO A N 1
ATOM 787 C CA . PRO A 1 100 ? 22.910 -13.503 -0.237 1.00 53.56 100 PRO A CA 1
ATOM 788 C C . PRO A 1 100 ? 22.912 -12.977 1.203 1.00 53.56 100 PRO A C 1
ATOM 790 O O . PRO A 1 100 ? 23.879 -12.271 1.581 1.00 53.56 100 PRO A O 1
#

Foldseek 3Di:
DDDPVPCVVVVVVPPPCDVVNPPPDDPVVVPDQDDPPDDPVCVVCNLVVVQVVCVVVVVHPPDPPDPSVVVVVVVVLLDDDVPDDPVNSVVSVVCVVVPD

Radius of gyration: 20.28 Å; chains: 1; bounding box: 48×37×47 Å